Protein AF-A0A8H8DKU6-F1 (afdb_monomer_lite)

Foldseek 3Di:
DDDDDDPVLLVVLLVQLFVVLVVLVVCCVVVVAQEEEDEDESCAQPQVSVVSSPVSQCDDFDPPDPDTTHDNLRHWYWYWYHHPPHIHIDTDDHPVCCVVDDDDDDDDDDDDPDDD

Organism: NCBI:txid278681

Sequence (116 aa):
MSAAYDEKALKNVVKEGGKRGVEIEGAASLGGLEFFCTKVDEPQGNVELLLKSVEAMNAEVDETEEERRGGSAAIGKMIFSCNDEVLAIVAYVPADKKDKVECECRQFGSGFLGGL

Radius of gyration: 15.34 Å; chains: 1; bounding box: 40×55×31 Å

pLDDT: mean 78.61, std 17.37, range [29.78, 94.38]

Secondary structure (DSSP, 8-state):
------HHHHHHHHHHHHHHHHHHHHHHHHH--SEEEEE-STTTT-HHHHHHHHHHHHSPP-TTSSS-----TTSEEEEEEE-SS-EEEEEE--GGGGGG--------SS------

Structure (mmCIF, N/CA/C/O backbone):
data_AF-A0A8H8DKU6-F1
#
_entry.id   AF-A0A8H8DKU6-F1
#
loop_
_atom_site.group_PDB
_atom_site.id
_atom_site.type_symbol
_atom_site.label_atom_id
_atom_site.label_alt_id
_atom_site.label_comp_id
_atom_site.label_asym_id
_atom_site.label_entity_id
_atom_site.label_seq_id
_atom_site.pdbx_PDB_ins_code
_atom_site.Cartn_x
_atom_site.Cartn_y
_atom_site.Cartn_z
_atom_site.occupancy
_atom_site.B_iso_or_equiv
_atom_site.auth_seq_id
_atom_site.auth_comp_id
_atom_site.auth_asym_id
_atom_site.auth_atom_id
_atom_site.pdbx_PDB_model_num
ATOM 1 N N . MET A 1 1 ? -21.174 -6.318 -5.363 1.00 37.16 1 MET A N 1
ATOM 2 C CA . MET A 1 1 ? -21.327 -6.014 -3.928 1.00 37.16 1 MET A CA 1
ATOM 3 C C . MET A 1 1 ? -20.445 -4.813 -3.654 1.00 37.16 1 MET A C 1
ATOM 5 O O . MET A 1 1 ? -19.238 -4.964 -3.680 1.00 37.16 1 MET A O 1
ATOM 9 N N . SER A 1 2 ? -21.017 -3.612 -3.577 1.00 43.00 2 SER A N 1
ATOM 10 C CA . SER A 1 2 ? -20.266 -2.389 -3.281 1.00 43.00 2 SER A CA 1
ATOM 11 C C . SER A 1 2 ? -20.195 -2.240 -1.769 1.00 43.00 2 SER A C 1
ATOM 13 O O . SER A 1 2 ? -21.214 -1.947 -1.141 1.00 43.00 2 SER A O 1
ATOM 15 N N . ALA A 1 3 ? -19.034 -2.483 -1.176 1.00 49.94 3 ALA A N 1
ATOM 16 C CA . ALA A 1 3 ? -18.831 -2.112 0.208 1.00 49.94 3 ALA A CA 1
ATOM 17 C C . ALA A 1 3 ? -18.898 -0.586 0.329 1.00 49.94 3 ALA A C 1
ATOM 19 O O . ALA A 1 3 ? -18.209 0.160 -0.367 1.00 49.94 3 ALA A O 1
ATOM 20 N N . ALA A 1 4 ? -19.843 -0.129 1.144 1.00 56.91 4 ALA A N 1
ATOM 21 C CA . ALA A 1 4 ? -20.131 1.276 1.354 1.00 56.91 4 ALA A CA 1
ATOM 22 C C . ALA A 1 4 ? -19.201 1.808 2.450 1.00 56.91 4 ALA A C 1
ATOM 24 O O . ALA A 1 4 ? -19.564 1.821 3.623 1.00 56.91 4 ALA A O 1
ATOM 25 N N . TYR A 1 5 ? -17.981 2.199 2.085 1.00 67.31 5 TYR A N 1
ATOM 26 C CA . TYR A 1 5 ? -17.126 2.996 2.969 1.00 67.31 5 TYR A CA 1
ATOM 27 C C . TYR A 1 5 ? -17.435 4.483 2.788 1.00 67.31 5 TYR A C 1
ATOM 29 O O . TYR A 1 5 ? -17.747 4.938 1.688 1.00 67.31 5 TYR A O 1
ATOM 37 N N . ASP A 1 6 ? -17.329 5.234 3.882 1.00 81.44 6 ASP A N 1
ATOM 38 C CA . ASP A 1 6 ? -17.536 6.680 3.907 1.00 81.44 6 ASP A CA 1
ATOM 39 C C . ASP A 1 6 ? -16.515 7.390 2.996 1.00 81.44 6 ASP A C 1
ATOM 41 O O . ASP A 1 6 ? -15.315 7.099 3.043 1.00 81.44 6 ASP A O 1
ATOM 45 N N . GLU A 1 7 ? -16.961 8.345 2.172 1.00 84.31 7 GLU A N 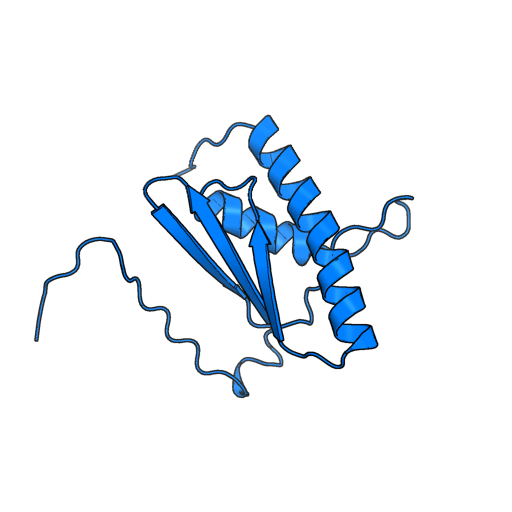1
ATOM 46 C CA . GLU A 1 7 ? -16.072 9.115 1.289 1.00 84.31 7 GLU A CA 1
ATOM 47 C C . GLU A 1 7 ? -14.944 9.815 2.055 1.00 84.31 7 GLU A C 1
ATOM 49 O O . GLU A 1 7 ? -13.854 10.031 1.517 1.00 84.31 7 GLU A O 1
ATOM 54 N N . LYS A 1 8 ? -15.187 10.188 3.315 1.00 86.12 8 LYS A N 1
ATOM 55 C CA . LYS A 1 8 ? -14.176 10.797 4.176 1.00 86.12 8 LYS A CA 1
ATOM 56 C C . LYS A 1 8 ? -13.088 9.794 4.545 1.00 86.12 8 LYS A C 1
ATOM 58 O O . LYS A 1 8 ? -11.910 10.139 4.470 1.00 86.12 8 LYS A O 1
ATOM 63 N N . ALA A 1 9 ? -13.474 8.564 4.884 1.00 86.31 9 ALA A N 1
ATOM 64 C CA . ALA A 1 9 ? -12.530 7.488 5.169 1.00 86.31 9 ALA A CA 1
ATOM 65 C C . ALA A 1 9 ? -11.688 7.176 3.925 1.00 86.31 9 ALA A C 1
ATOM 67 O O . ALA A 1 9 ? -10.463 7.136 4.001 1.00 86.31 9 ALA A O 1
ATOM 68 N N . LEU A 1 10 ? -12.322 7.088 2.750 1.00 88.75 10 LEU A N 1
ATOM 69 C CA . LEU A 1 10 ? -11.612 6.875 1.488 1.00 88.75 10 LEU A CA 1
ATOM 70 C C . LEU A 1 10 ? -10.589 7.989 1.204 1.00 88.75 10 LEU A C 1
ATOM 72 O O . LEU A 1 10 ? -9.451 7.706 0.834 1.00 88.75 10 LEU A O 1
ATOM 76 N N . LYS A 1 11 ? -10.956 9.258 1.417 1.00 90.38 11 LYS A N 1
ATOM 77 C CA . LYS A 1 11 ? -10.040 10.398 1.239 1.00 90.38 11 LYS A CA 1
ATOM 78 C C . LYS A 1 11 ? -8.836 10.326 2.174 1.00 90.38 11 LYS A C 1
ATOM 80 O O . LYS A 1 11 ? -7.733 10.664 1.749 1.00 90.38 11 LYS A O 1
ATOM 85 N N . ASN A 1 12 ? -9.027 9.912 3.424 1.00 92.62 12 ASN A N 1
ATOM 86 C CA . ASN A 1 12 ? -7.916 9.752 4.356 1.00 92.62 12 ASN A CA 1
ATOM 87 C C . ASN A 1 12 ? -6.988 8.610 3.935 1.00 92.62 12 ASN A C 1
ATOM 89 O O . ASN A 1 12 ? -5.779 8.811 3.858 1.00 92.62 12 ASN A O 1
ATOM 93 N N . VAL A 1 13 ? -7.559 7.460 3.571 1.00 92.75 13 VAL A N 1
ATOM 94 C CA . VAL A 1 13 ? -6.823 6.282 3.092 1.00 92.75 13 VAL A CA 1
ATOM 95 C C . VAL A 1 13 ? -5.977 6.607 1.862 1.00 92.75 13 VAL A C 1
ATOM 97 O O . VAL A 1 13 ? -4.810 6.225 1.797 1.00 92.75 13 VAL A O 1
ATOM 100 N N . VAL A 1 14 ? -6.532 7.348 0.898 1.00 91.25 14 VAL A N 1
ATOM 101 C CA . VAL A 1 14 ? -5.802 7.772 -0.307 1.00 91.25 14 VAL A CA 1
ATOM 102 C C . VAL A 1 14 ? -4.677 8.749 0.043 1.00 91.25 14 VAL A C 1
ATOM 104 O O . VAL A 1 14 ? -3.577 8.633 -0.493 1.00 91.25 14 VAL A O 1
ATOM 107 N N . LYS A 1 15 ? -4.906 9.688 0.970 1.00 90.69 15 LYS A N 1
ATOM 108 C CA . LYS A 1 15 ? -3.867 10.627 1.425 1.00 90.69 15 LYS A CA 1
ATOM 109 C C . LYS A 1 15 ? -2.732 9.921 2.167 1.00 90.69 15 LYS A C 1
ATOM 111 O O . LYS A 1 15 ? -1.570 10.234 1.920 1.00 90.69 15 LYS A O 1
ATOM 116 N N . GLU A 1 16 ? -3.053 8.987 3.061 1.00 94.38 16 GLU A N 1
ATOM 117 C CA . GLU A 1 16 ? -2.058 8.182 3.775 1.00 94.38 16 GLU A CA 1
ATOM 118 C C . GLU A 1 16 ? -1.268 7.308 2.793 1.00 94.38 16 GLU A C 1
ATOM 120 O O . GLU A 1 16 ? -0.037 7.356 2.782 1.00 94.38 16 GLU A O 1
ATOM 125 N N . GLY A 1 17 ? -1.965 6.581 1.913 1.00 91.12 17 GLY A N 1
ATOM 126 C CA . GLY A 1 17 ? -1.352 5.732 0.892 1.00 91.12 17 GLY A CA 1
ATOM 127 C C . GLY A 1 17 ? -0.436 6.516 -0.047 1.00 91.12 17 GLY A C 1
ATOM 128 O O . GLY A 1 17 ? 0.697 6.107 -0.286 1.00 91.12 17 GLY A O 1
ATOM 129 N N . GLY A 1 18 ? -0.861 7.695 -0.506 1.00 91.25 18 GLY A N 1
ATOM 130 C CA . GLY A 1 18 ? -0.038 8.572 -1.340 1.00 91.25 18 GLY A CA 1
ATOM 131 C C . GLY A 1 18 ? 1.266 9.000 -0.657 1.00 91.25 18 GLY A C 1
ATOM 132 O O . GLY A 1 18 ? 2.330 8.904 -1.268 1.00 91.25 18 GLY A O 1
ATOM 133 N N . LYS A 1 19 ? 1.209 9.400 0.623 1.00 90.69 19 LYS A N 1
ATOM 134 C CA . LYS A 1 19 ? 2.402 9.763 1.412 1.00 90.69 19 LYS A CA 1
ATOM 135 C C . LYS A 1 19 ? 3.336 8.571 1.616 1.00 90.69 19 LYS A C 1
ATOM 137 O O . LYS A 1 19 ? 4.537 8.685 1.384 1.00 90.69 19 LYS A O 1
ATOM 142 N N . ARG A 1 20 ? 2.784 7.406 1.970 1.00 92.25 20 ARG A N 1
ATOM 143 C CA . ARG A 1 20 ? 3.564 6.166 2.108 1.00 92.25 20 ARG A CA 1
ATOM 144 C C . ARG A 1 20 ? 4.193 5.726 0.792 1.00 92.25 20 ARG A C 1
ATOM 146 O O . ARG A 1 20 ? 5.307 5.220 0.810 1.00 92.25 20 ARG A O 1
ATOM 153 N N . GLY A 1 21 ? 3.532 5.955 -0.341 1.00 90.81 21 GLY A N 1
ATOM 154 C CA . GLY A 1 21 ? 4.095 5.675 -1.661 1.00 90.81 21 GLY A CA 1
ATOM 155 C C . GLY A 1 21 ? 5.425 6.396 -1.891 1.00 90.81 21 GLY A C 1
ATOM 156 O O . GLY A 1 21 ? 6.400 5.762 -2.289 1.00 90.81 21 GLY A O 1
ATOM 157 N N . VAL A 1 22 ? 5.496 7.683 -1.543 1.00 91.19 22 VAL A N 1
ATOM 158 C CA . VAL A 1 22 ? 6.726 8.479 -1.683 1.00 91.19 22 VAL A CA 1
ATOM 159 C C . VAL A 1 22 ? 7.828 7.988 -0.748 1.00 91.19 22 VAL A C 1
ATOM 161 O O . VAL A 1 22 ? 8.981 7.886 -1.156 1.00 91.19 22 VAL A O 1
ATOM 164 N N . GLU A 1 23 ? 7.487 7.638 0.492 1.00 90.62 23 GLU A N 1
ATOM 165 C CA . GLU A 1 23 ? 8.455 7.082 1.445 1.00 90.62 23 GLU A CA 1
ATOM 166 C C . GLU A 1 23 ? 9.028 5.740 0.970 1.00 90.62 23 GLU A C 1
ATOM 168 O O . GLU A 1 23 ? 10.231 5.510 1.087 1.00 90.62 23 GLU A O 1
ATOM 173 N N . ILE A 1 24 ? 8.183 4.868 0.407 1.00 90.50 24 ILE A N 1
ATOM 174 C CA . ILE A 1 24 ? 8.596 3.569 -0.139 1.00 90.50 24 ILE A CA 1
ATOM 175 C C . ILE A 1 24 ? 9.528 3.768 -1.337 1.00 90.50 24 ILE A C 1
ATOM 177 O O . ILE A 1 24 ? 10.558 3.103 -1.419 1.00 90.50 24 ILE A O 1
ATOM 181 N N . GLU A 1 25 ? 9.191 4.683 -2.250 1.00 90.31 25 GLU A N 1
ATOM 182 C CA . GLU A 1 25 ? 10.044 5.011 -3.397 1.00 90.31 25 GLU A CA 1
ATOM 183 C C . GLU A 1 25 ? 11.395 5.568 -2.945 1.00 90.31 25 GLU A C 1
ATOM 185 O O . GLU A 1 25 ? 12.432 5.050 -3.351 1.00 90.31 25 GLU A O 1
ATOM 190 N N . GLY A 1 26 ? 11.401 6.530 -2.020 1.00 88.19 26 GLY A N 1
ATOM 191 C CA . GLY A 1 26 ? 12.634 7.089 -1.470 1.00 88.19 26 GLY A CA 1
ATOM 192 C C . GLY A 1 26 ? 13.502 6.044 -0.763 1.00 88.19 26 GLY A C 1
ATOM 193 O O . GLY A 1 26 ? 14.714 5.997 -0.975 1.00 88.19 26 GLY A O 1
ATOM 194 N N . ALA A 1 27 ? 12.900 5.162 0.039 1.00 88.00 27 ALA A N 1
ATOM 195 C CA . ALA A 1 27 ? 13.626 4.095 0.724 1.00 88.00 27 ALA A CA 1
ATOM 196 C C . ALA A 1 27 ? 14.189 3.050 -0.251 1.00 88.00 27 ALA A C 1
ATOM 198 O O . ALA A 1 27 ? 15.305 2.568 -0.053 1.00 88.00 27 ALA A O 1
ATOM 199 N N . ALA A 1 28 ? 13.456 2.715 -1.315 1.00 88.25 28 ALA A N 1
ATOM 200 C CA . ALA A 1 28 ? 13.940 1.818 -2.358 1.00 88.25 28 ALA A CA 1
ATOM 201 C C . ALA A 1 28 ? 15.090 2.446 -3.157 1.00 88.25 28 ALA A C 1
ATOM 203 O O . ALA A 1 28 ? 16.103 1.785 -3.378 1.00 88.25 28 ALA A O 1
ATOM 204 N N . SER A 1 29 ? 14.974 3.724 -3.518 1.00 85.44 29 SER A N 1
ATOM 205 C CA . SER A 1 29 ? 15.993 4.467 -4.265 1.00 85.44 29 SER A CA 1
ATOM 206 C C . SER A 1 29 ? 17.287 4.663 -3.463 1.00 85.44 29 SER A C 1
ATOM 208 O O . SER A 1 29 ? 18.376 4.573 -4.025 1.00 85.44 29 SER A O 1
ATOM 210 N N . LEU A 1 30 ? 17.197 4.867 -2.144 1.00 85.69 30 LEU A N 1
ATOM 211 C CA . LEU A 1 30 ? 18.370 5.010 -1.269 1.00 85.69 30 LEU A CA 1
ATOM 212 C C . LEU A 1 30 ? 18.951 3.667 -0.802 1.00 85.69 30 LEU A C 1
ATOM 214 O O . LEU A 1 30 ? 20.161 3.550 -0.620 1.00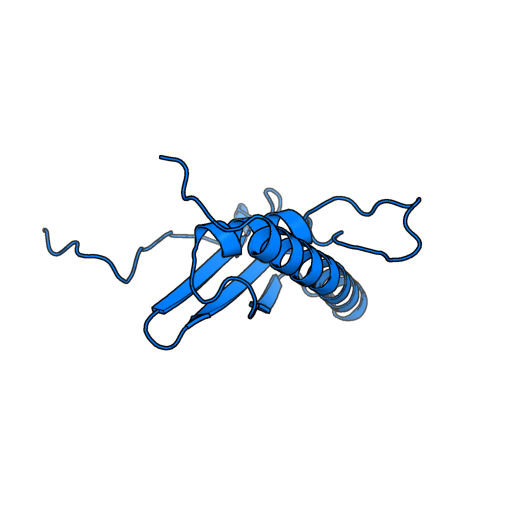 85.69 30 LEU A O 1
ATOM 218 N N . GLY A 1 31 ? 18.097 2.670 -0.569 1.00 78.75 31 GLY A N 1
ATOM 219 C CA . GLY A 1 31 ? 18.473 1.385 0.027 1.00 78.75 31 GLY A CA 1
ATOM 220 C C . GLY A 1 31 ? 18.650 0.237 -0.966 1.00 78.75 31 GLY A C 1
ATOM 221 O O . GLY A 1 31 ? 19.047 -0.850 -0.553 1.00 78.75 31 GLY A O 1
ATOM 222 N N . GLY A 1 32 ? 18.325 0.433 -2.248 1.00 81.75 32 GLY A N 1
ATOM 223 C CA . GLY A 1 32 ? 18.315 -0.635 -3.255 1.00 81.75 32 GLY A CA 1
ATOM 224 C C . GLY A 1 32 ? 17.299 -1.746 -2.956 1.00 81.75 32 GLY A C 1
ATOM 225 O O . GLY A 1 32 ? 17.467 -2.878 -3.406 1.00 81.75 32 GLY A O 1
ATOM 226 N N . LEU A 1 33 ? 16.271 -1.452 -2.154 1.00 82.12 33 LEU A N 1
ATOM 227 C CA . LEU A 1 33 ? 15.297 -2.440 -1.697 1.00 82.12 33 LEU A CA 1
ATOM 228 C C . LEU A 1 33 ? 14.274 -2.735 -2.800 1.00 82.12 33 LEU A C 1
ATOM 230 O O . LEU A 1 33 ? 13.542 -1.854 -3.243 1.00 82.12 33 LEU A O 1
ATOM 234 N N . GLU A 1 34 ? 14.178 -3.999 -3.216 1.00 81.44 34 GLU A N 1
ATOM 235 C CA . GLU A 1 34 ? 13.163 -4.430 -4.189 1.00 81.44 34 GLU A CA 1
ATOM 236 C C . GLU A 1 34 ? 11.784 -4.677 -3.554 1.00 81.44 34 GLU A C 1
ATOM 238 O O . GLU A 1 34 ? 10.784 -4.674 -4.288 1.00 81.44 34 GLU A O 1
ATOM 243 N N . PHE A 1 35 ? 11.753 -4.872 -2.227 1.00 85.69 35 PHE A N 1
ATOM 244 C CA . PHE A 1 35 ? 10.579 -5.190 -1.416 1.00 85.69 35 PHE A CA 1
ATOM 245 C C . PHE A 1 35 ? 10.514 -4.321 -0.155 1.00 85.69 35 PHE A C 1
ATOM 247 O O . PHE A 1 35 ? 11.537 -4.091 0.490 1.00 85.69 35 PHE A O 1
ATOM 254 N N . PHE A 1 36 ? 9.313 -3.877 0.219 1.00 88.12 36 PHE A N 1
ATOM 255 C CA . PHE A 1 36 ? 9.088 -3.030 1.390 1.00 88.12 36 PHE A CA 1
ATOM 256 C C . PHE A 1 36 ? 7.872 -3.485 2.203 1.00 88.12 36 PHE A C 1
ATOM 258 O O . PHE A 1 36 ? 6.849 -3.869 1.643 1.00 88.12 36 PHE A O 1
ATOM 265 N N . CYS A 1 37 ? 7.942 -3.400 3.528 1.00 90.19 37 CYS A N 1
ATOM 266 C CA . CYS A 1 37 ? 6.822 -3.747 4.402 1.00 90.19 37 CYS A CA 1
ATOM 267 C C . CYS A 1 37 ? 6.464 -2.548 5.276 1.00 90.19 37 CYS A C 1
ATOM 269 O O . CYS A 1 37 ? 7.348 -1.975 5.911 1.00 90.19 37 CYS A O 1
ATOM 271 N N . THR A 1 38 ? 5.186 -2.166 5.330 1.00 91.19 38 THR A N 1
ATOM 272 C CA . THR A 1 38 ? 4.744 -1.063 6.197 1.00 91.19 38 THR A CA 1
ATOM 273 C C . THR A 1 38 ? 3.297 -1.200 6.646 1.00 91.19 38 THR A C 1
ATOM 275 O O . THR A 1 38 ? 2.500 -1.909 6.032 1.00 91.19 38 THR A O 1
ATOM 278 N N . LYS A 1 39 ? 2.969 -0.501 7.732 1.00 91.50 39 LYS A N 1
ATOM 279 C CA . LYS A 1 39 ? 1.623 -0.443 8.293 1.00 91.50 39 LYS A CA 1
ATOM 280 C C . LYS A 1 39 ? 0.885 0.803 7.815 1.00 91.50 39 LYS A C 1
ATOM 282 O O . LYS A 1 39 ? 1.507 1.854 7.651 1.00 91.50 39 LYS A O 1
ATOM 287 N N . VAL A 1 40 ? -0.427 0.688 7.658 1.00 91.31 40 VAL A N 1
ATOM 288 C CA . VAL A 1 40 ? -1.339 1.816 7.422 1.00 91.31 40 VAL A CA 1
ATOM 289 C C . VAL A 1 40 ? -2.503 1.757 8.399 1.00 91.31 40 VAL A C 1
ATOM 291 O O . VAL A 1 40 ? -3.076 0.690 8.647 1.00 91.31 40 VAL A O 1
ATOM 294 N N . ASP A 1 41 ? -2.830 2.909 8.969 1.00 91.56 41 ASP A N 1
ATOM 295 C CA . ASP A 1 41 ? -3.751 3.000 10.099 1.00 91.56 41 ASP A CA 1
ATOM 296 C C . ASP A 1 41 ? -5.180 3.352 9.642 1.00 91.56 41 ASP A C 1
ATOM 298 O O . ASP A 1 41 ? -6.145 2.839 10.210 1.00 91.56 41 ASP A O 1
ATOM 302 N N . GLU A 1 42 ? -5.345 4.138 8.571 1.00 91.94 42 GLU A N 1
ATOM 303 C CA . GLU A 1 42 ? -6.666 4.593 8.104 1.00 91.94 42 GLU A CA 1
ATOM 304 C C . GLU A 1 42 ? -7.596 3.465 7.605 1.00 91.94 42 GLU A C 1
ATOM 306 O O . GLU A 1 42 ? -8.807 3.581 7.797 1.00 91.94 42 GLU A O 1
ATOM 311 N N . PRO A 1 43 ? -7.111 2.356 7.000 1.00 87.44 43 PRO A N 1
ATOM 312 C CA . PRO A 1 43 ? -7.992 1.257 6.595 1.00 87.44 43 PRO A CA 1
ATOM 313 C C . PRO A 1 43 ? -8.590 0.447 7.753 1.00 87.44 43 PRO A C 1
ATOM 315 O O . PRO A 1 43 ? -9.532 -0.304 7.513 1.00 87.44 43 PRO A O 1
ATOM 318 N N . GLN A 1 44 ? -8.063 0.565 8.980 1.00 88.31 44 GLN A N 1
ATOM 319 C CA . GLN A 1 44 ? -8.568 -0.096 10.196 1.00 88.31 44 GLN A CA 1
ATOM 320 C C . GLN A 1 44 ? -8.919 -1.588 10.016 1.00 88.31 44 GLN A C 1
ATOM 322 O O . GLN A 1 44 ? -9.989 -2.048 10.418 1.00 88.31 44 GLN A O 1
ATOM 327 N N . GLY A 1 45 ? -8.049 -2.360 9.361 1.00 83.81 45 GLY A N 1
ATOM 328 C CA . GLY A 1 45 ? -8.281 -3.792 9.122 1.00 83.81 45 GLY A CA 1
ATOM 329 C C . GLY A 1 45 ? -9.317 -4.121 8.034 1.00 83.81 45 GLY A C 1
ATOM 330 O O . GLY A 1 45 ? -9.623 -5.292 7.819 1.00 83.81 45 GLY A O 1
ATOM 331 N N . ASN A 1 46 ? -9.841 -3.131 7.305 1.00 87.00 46 ASN A N 1
ATOM 332 C CA . ASN A 1 46 ? -10.693 -3.351 6.139 1.00 87.00 46 ASN A CA 1
ATOM 333 C C . ASN A 1 46 ? -9.835 -3.606 4.886 1.00 87.00 46 ASN A C 1
ATOM 335 O O . ASN A 1 46 ? -9.111 -2.727 4.417 1.00 87.00 46 ASN A O 1
ATOM 339 N N . VAL A 1 47 ? -9.951 -4.810 4.321 1.00 87.31 47 VAL A N 1
ATOM 340 C CA . VAL A 1 47 ? -9.169 -5.255 3.155 1.00 87.31 47 VAL A CA 1
ATOM 341 C C . VAL A 1 47 ? -9.428 -4.398 1.912 1.00 87.31 47 VAL A C 1
ATOM 343 O O . VAL A 1 47 ? -8.500 -4.125 1.157 1.00 87.31 47 VAL A O 1
ATOM 346 N N . GLU A 1 48 ? -10.654 -3.935 1.684 1.00 88.69 48 GLU A N 1
ATOM 347 C CA . GLU A 1 48 ? -10.976 -3.144 0.494 1.00 88.69 48 GLU A CA 1
ATOM 348 C C . GLU A 1 48 ? -10.436 -1.713 0.594 1.00 88.69 48 GLU A C 1
ATOM 350 O O . GLU A 1 48 ? -9.885 -1.193 -0.378 1.00 88.69 48 GLU A O 1
ATOM 355 N N . LEU A 1 49 ? -10.502 -1.093 1.777 1.00 89.31 49 LEU A N 1
ATOM 356 C CA . LEU A 1 49 ? -9.812 0.179 2.026 1.00 89.31 49 LEU A CA 1
ATOM 357 C C . LEU A 1 49 ? -8.291 0.005 1.945 1.00 89.31 49 LEU A C 1
ATOM 359 O O . LEU A 1 49 ? -7.594 0.862 1.404 1.00 89.31 49 LEU A O 1
ATOM 363 N N . LEU A 1 50 ? -7.763 -1.126 2.411 1.00 89.25 50 LEU A N 1
ATOM 364 C CA . LEU A 1 50 ? -6.342 -1.439 2.308 1.00 89.25 50 LEU A CA 1
ATOM 365 C C . LEU A 1 50 ? -5.898 -1.569 0.843 1.00 89.25 50 LEU A C 1
ATOM 367 O O . LEU A 1 50 ? -4.857 -1.028 0.473 1.00 89.25 50 LEU A O 1
ATOM 371 N N . LEU A 1 51 ? -6.716 -2.189 -0.016 1.00 88.88 51 LEU A N 1
ATOM 372 C CA . LEU A 1 51 ? -6.494 -2.216 -1.465 1.00 88.88 51 LEU A CA 1
ATOM 373 C C . LEU A 1 51 ? -6.474 -0.802 -2.058 1.00 88.88 51 LEU A C 1
ATOM 375 O O . LEU A 1 51 ? -5.580 -0.493 -2.842 1.00 88.88 51 LEU A O 1
ATOM 379 N N . LYS A 1 52 ? -7.381 0.088 -1.636 1.00 90.94 52 LYS A N 1
ATOM 380 C CA . LYS A 1 52 ? -7.361 1.502 -2.055 1.00 90.94 52 LYS A CA 1
ATOM 381 C C . LYS A 1 52 ? -6.117 2.252 -1.590 1.00 90.94 52 LYS A C 1
A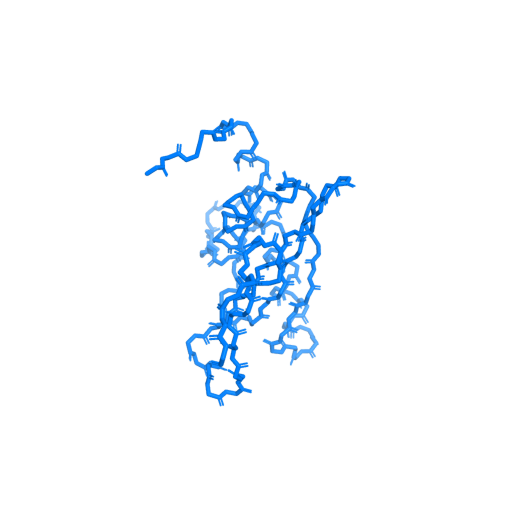TOM 383 O O . LYS A 1 52 ? -5.601 3.084 -2.333 1.00 90.94 52 LYS A O 1
ATOM 388 N N . SER A 1 53 ? -5.592 1.926 -0.412 1.00 91.69 53 SER A N 1
ATOM 389 C CA . SER A 1 53 ? -4.308 2.455 0.055 1.00 91.69 53 SER A CA 1
ATOM 390 C C . SER A 1 53 ? -3.161 2.024 -0.867 1.00 91.69 53 SER A C 1
ATOM 392 O O . SER A 1 53 ? -2.356 2.854 -1.283 1.00 91.69 53 SER A O 1
ATOM 394 N N . VAL A 1 54 ? -3.125 0.745 -1.257 1.00 91.38 54 VAL A N 1
ATOM 395 C CA . VAL A 1 54 ? -2.114 0.202 -2.181 1.00 91.38 54 VAL A CA 1
ATOM 396 C C . VAL A 1 54 ? -2.243 0.806 -3.582 1.00 91.38 54 VAL A C 1
ATOM 398 O O . VAL A 1 54 ? -1.230 1.162 -4.182 1.00 91.38 54 VAL A O 1
ATOM 401 N N . GLU A 1 55 ? -3.465 0.974 -4.093 1.00 91.00 55 GLU A N 1
ATOM 402 C CA . GLU A 1 55 ? -3.717 1.692 -5.350 1.00 91.00 55 GLU A CA 1
ATOM 403 C C . GLU A 1 55 ? -3.154 3.121 -5.284 1.00 91.00 55 GLU A C 1
ATOM 405 O O . GLU A 1 55 ? -2.425 3.526 -6.184 1.00 91.00 55 GLU A O 1
ATOM 410 N N . ALA A 1 56 ? -3.399 3.855 -4.192 1.00 91.75 56 ALA A N 1
ATOM 411 C CA . ALA A 1 56 ? -2.866 5.205 -3.998 1.00 91.75 56 ALA A CA 1
ATOM 412 C C . ALA A 1 56 ? -1.330 5.243 -3.873 1.00 91.75 56 ALA A C 1
ATOM 414 O O . ALA A 1 56 ? -0.694 6.166 -4.375 1.00 91.75 56 ALA A O 1
ATOM 415 N N . MET A 1 57 ? -0.708 4.234 -3.253 1.00 91.62 57 MET A N 1
ATOM 416 C CA . MET A 1 57 ? 0.759 4.099 -3.211 1.00 91.62 57 MET A CA 1
ATOM 417 C C . MET A 1 57 ? 1.365 3.869 -4.603 1.00 91.62 57 MET A C 1
ATOM 419 O O . MET A 1 57 ? 2.502 4.277 -4.865 1.00 91.62 57 MET A O 1
ATOM 423 N N . ASN A 1 58 ? 0.628 3.166 -5.464 1.00 90.50 58 ASN A N 1
ATOM 424 C CA . ASN A 1 58 ? 1.027 2.808 -6.823 1.00 90.50 58 ASN A CA 1
ATOM 425 C C . ASN A 1 58 ? 0.618 3.848 -7.871 1.00 90.50 58 ASN A C 1
ATOM 427 O O . ASN A 1 58 ? 1.041 3.716 -9.016 1.00 90.50 58 ASN A O 1
ATOM 431 N N . ALA A 1 59 ? -0.185 4.846 -7.501 1.00 90.19 59 ALA A N 1
ATOM 432 C CA . ALA A 1 59 ? -0.582 5.915 -8.403 1.00 90.19 59 ALA A CA 1
ATOM 433 C C . ALA A 1 59 ? 0.653 6.620 -8.978 1.00 90.19 59 ALA A C 1
ATOM 435 O O . ALA A 1 59 ? 1.686 6.740 -8.306 1.00 90.19 59 ALA A O 1
ATOM 436 N N . GLU A 1 60 ? 0.547 7.059 -10.229 1.00 83.94 60 GLU A N 1
ATOM 437 C CA . GLU A 1 60 ? 1.589 7.861 -10.857 1.00 83.94 60 GLU A CA 1
ATOM 438 C C . GLU A 1 60 ? 1.748 9.186 -10.113 1.00 83.94 60 GLU A C 1
ATOM 440 O O . GLU A 1 60 ? 0.793 9.738 -9.563 1.00 83.94 60 GLU A O 1
ATOM 445 N N . VAL A 1 61 ? 2.986 9.667 -10.070 1.00 81.88 61 VAL A N 1
ATOM 446 C CA . VAL A 1 61 ? 3.291 10.954 -9.460 1.00 81.88 61 VAL A CA 1
ATOM 447 C C . VAL A 1 61 ? 2.813 12.040 -10.411 1.00 81.88 61 VAL A C 1
ATOM 449 O O . VAL A 1 61 ? 3.306 12.132 -11.532 1.00 81.88 61 VAL A O 1
ATOM 452 N N . ASP A 1 62 ? 1.885 12.869 -9.950 1.00 77.94 62 ASP A N 1
ATOM 453 C CA . ASP A 1 62 ? 1.492 14.068 -10.679 1.00 77.94 62 ASP A CA 1
ATOM 454 C C . ASP A 1 62 ? 2.561 15.154 -10.484 1.00 77.94 62 ASP A C 1
ATOM 456 O O . ASP A 1 62 ? 2.772 15.641 -9.374 1.00 77.94 62 ASP A O 1
ATOM 460 N N . GLU A 1 63 ? 3.262 15.517 -11.560 1.00 73.19 63 GLU A N 1
ATOM 461 C CA . GLU A 1 63 ? 4.297 16.562 -11.545 1.00 73.19 63 GLU A CA 1
ATOM 462 C C . GLU A 1 63 ? 3.722 17.976 -11.354 1.00 73.19 63 GLU A C 1
ATOM 464 O O . GLU A 1 63 ? 4.471 18.921 -11.102 1.00 73.19 63 GLU A O 1
ATOM 469 N N . THR A 1 64 ? 2.401 18.135 -11.481 1.00 73.88 64 THR A N 1
ATOM 470 C CA . THR A 1 64 ? 1.710 19.414 -11.288 1.00 73.88 64 THR A CA 1
ATOM 471 C C . THR A 1 64 ? 1.268 19.652 -9.844 1.00 73.88 64 THR A C 1
ATOM 473 O O . THR A 1 64 ? 1.006 20.801 -9.478 1.00 73.88 64 THR A O 1
ATOM 476 N N . GLU A 1 65 ? 1.220 18.611 -9.003 1.00 73.06 65 GLU A N 1
ATOM 477 C CA . GLU A 1 65 ? 0.957 18.768 -7.571 1.00 73.06 65 GLU A CA 1
ATOM 478 C C . GLU A 1 65 ? 2.238 19.152 -6.814 1.00 73.06 65 GLU A C 1
ATOM 480 O O . GLU A 1 65 ? 3.280 18.511 -6.923 1.00 73.06 65 GLU A O 1
ATOM 485 N N . GLU A 1 66 ? 2.145 20.192 -5.980 1.00 65.19 66 GLU A N 1
ATOM 486 C CA . GLU A 1 66 ? 3.254 20.635 -5.120 1.00 65.19 66 GLU A CA 1
ATOM 487 C C . GLU A 1 66 ? 3.622 19.567 -4.064 1.00 65.19 66 GLU A C 1
ATOM 489 O O . GLU A 1 66 ? 4.779 19.441 -3.661 1.00 65.19 66 GLU A O 1
ATOM 494 N N . GLU A 1 67 ? 2.643 18.754 -3.640 1.00 74.12 67 GLU A N 1
ATOM 495 C CA . GLU A 1 67 ? 2.860 17.573 -2.799 1.00 74.12 67 GLU A CA 1
ATOM 496 C C . GLU A 1 67 ? 2.955 16.306 -3.653 1.00 74.12 67 GLU A C 1
ATOM 498 O O . GLU A 1 67 ? 1.951 15.781 -4.131 1.00 74.12 67 GLU A O 1
ATOM 503 N N . ARG A 1 68 ? 4.157 15.732 -3.738 1.00 78.12 68 ARG A N 1
ATOM 504 C CA . ARG A 1 68 ? 4.365 14.417 -4.352 1.00 78.12 68 ARG A CA 1
ATOM 505 C C . ARG A 1 68 ? 3.551 13.344 -3.615 1.00 78.12 68 ARG A C 1
ATOM 507 O O . ARG A 1 68 ? 3.605 13.252 -2.386 1.00 78.12 68 ARG A O 1
ATOM 514 N N . ARG A 1 69 ? 2.844 12.489 -4.358 1.00 86.88 69 ARG A N 1
ATOM 515 C CA . ARG A 1 69 ? 2.098 11.331 -3.835 1.00 86.88 69 ARG A CA 1
ATOM 516 C C . ARG A 1 69 ? 2.275 10.126 -4.756 1.00 86.88 69 ARG A C 1
ATOM 518 O O . ARG A 1 69 ? 2.358 10.290 -5.967 1.00 86.88 69 ARG A O 1
ATOM 525 N N . GLY A 1 70 ? 2.322 8.925 -4.183 1.00 88.44 70 GLY A N 1
ATOM 526 C CA . GLY A 1 70 ? 2.443 7.680 -4.947 1.00 88.44 70 GLY A CA 1
ATOM 527 C C . GLY A 1 70 ? 3.862 7.413 -5.462 1.00 88.44 70 GLY A C 1
ATOM 528 O O . GLY A 1 70 ? 4.844 7.746 -4.800 1.00 88.44 70 GLY A O 1
ATOM 529 N N . GLY A 1 71 ? 3.971 6.769 -6.627 1.00 86.25 71 GLY A N 1
ATOM 530 C CA . GLY A 1 71 ? 5.238 6.524 -7.328 1.00 86.25 71 GLY A CA 1
ATOM 531 C C . GLY A 1 71 ? 5.954 5.215 -6.993 1.00 86.25 71 GLY A C 1
ATOM 532 O O . GLY A 1 71 ? 7.042 4.965 -7.500 1.00 86.25 71 GLY A O 1
ATOM 533 N N . SER A 1 72 ? 5.359 4.342 -6.179 1.00 88.31 72 SER A N 1
ATOM 534 C CA . SER A 1 72 ? 6.033 3.120 -5.712 1.00 88.31 72 SER A CA 1
ATOM 535 C C . SER A 1 72 ? 5.631 1.840 -6.462 1.00 88.31 72 SER A C 1
ATOM 537 O O . SER A 1 72 ? 5.875 0.738 -5.971 1.00 88.31 72 SER A O 1
ATOM 539 N N . ALA A 1 73 ? 5.015 1.943 -7.644 1.00 87.12 73 ALA A N 1
ATOM 540 C CA . ALA A 1 73 ? 4.471 0.799 -8.392 1.00 87.12 73 ALA A CA 1
ATOM 541 C C . ALA A 1 73 ? 5.516 -0.252 -8.820 1.00 87.12 73 ALA A C 1
ATOM 543 O O . ALA A 1 73 ? 5.171 -1.423 -8.981 1.00 87.12 73 ALA A O 1
ATOM 544 N N . ALA A 1 74 ? 6.787 0.140 -8.959 1.00 86.50 74 ALA A N 1
ATOM 545 C CA . ALA A 1 74 ? 7.902 -0.748 -9.313 1.00 86.50 74 ALA A CA 1
ATOM 546 C C . ALA A 1 74 ? 8.455 -1.566 -8.121 1.00 86.50 74 ALA A C 1
ATOM 548 O O . ALA A 1 74 ? 9.331 -2.426 -8.276 1.00 86.50 74 ALA A O 1
ATOM 549 N N . ILE A 1 75 ? 7.966 -1.302 -6.907 1.00 88.56 75 ILE A N 1
ATOM 550 C CA . ILE A 1 75 ? 8.479 -1.877 -5.661 1.00 88.56 75 ILE A CA 1
ATOM 551 C C . ILE A 1 75 ? 7.452 -2.876 -5.131 1.00 88.56 75 ILE A C 1
ATOM 553 O O . ILE A 1 75 ? 6.268 -2.557 -4.995 1.00 88.56 75 ILE A O 1
ATOM 557 N N . GLY A 1 76 ? 7.903 -4.100 -4.843 1.00 88.50 76 GLY A N 1
ATOM 558 C CA . GLY A 1 76 ? 7.065 -5.090 -4.175 1.00 88.50 76 GLY A CA 1
ATOM 559 C C . GLY A 1 76 ? 6.771 -4.628 -2.760 1.00 88.50 76 GLY A C 1
ATOM 560 O O . GLY A 1 76 ? 7.655 -4.105 -2.087 1.00 88.50 76 GLY A O 1
ATOM 561 N N . LYS A 1 77 ? 5.536 -4.771 -2.292 1.00 89.19 77 LYS A N 1
ATOM 562 C CA . LYS A 1 77 ? 5.197 -4.310 -0.948 1.00 89.19 77 LYS A CA 1
ATOM 563 C C . LYS A 1 77 ? 4.197 -5.190 -0.240 1.00 89.19 77 LYS A C 1
ATOM 565 O O . LYS A 1 77 ? 3.285 -5.724 -0.860 1.00 89.19 77 LYS A O 1
ATOM 570 N N . MET A 1 78 ? 4.364 -5.294 1.068 1.00 90.81 78 MET A N 1
ATOM 571 C CA . MET A 1 78 ? 3.395 -5.905 1.962 1.00 90.81 78 MET A CA 1
ATOM 572 C C . MET A 1 78 ? 2.875 -4.832 2.907 1.00 90.81 78 MET A C 1
ATOM 574 O O . MET A 1 78 ? 3.623 -4.295 3.726 1.00 90.81 78 MET A O 1
ATOM 578 N N . ILE A 1 79 ? 1.598 -4.502 2.760 1.00 91.38 79 ILE A N 1
ATOM 579 C CA . ILE A 1 79 ? 0.934 -3.489 3.566 1.00 91.38 79 ILE A CA 1
ATOM 580 C C . ILE A 1 79 ? -0.024 -4.181 4.514 1.00 91.38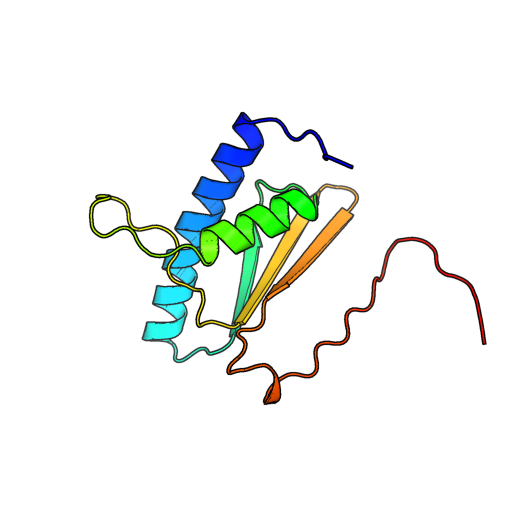 79 ILE A C 1
ATOM 582 O O . ILE A 1 79 ? -0.823 -5.017 4.095 1.00 91.38 79 ILE A O 1
ATOM 586 N N . PHE A 1 80 ? 0.054 -3.827 5.787 1.00 92.00 80 PHE A N 1
ATOM 587 C CA . PHE A 1 80 ? -0.831 -4.360 6.808 1.00 92.00 80 PHE A CA 1
ATOM 588 C C . PHE A 1 80 ? -1.605 -3.244 7.502 1.00 92.00 80 PHE A C 1
ATOM 590 O O . PHE A 1 80 ? -1.101 -2.142 7.706 1.00 92.00 80 PHE A O 1
ATOM 597 N N . SER A 1 81 ? -2.847 -3.541 7.855 1.00 90.31 81 SER A N 1
ATOM 598 C CA . SER A 1 81 ? -3.723 -2.666 8.623 1.00 90.31 81 SER A CA 1
ATOM 599 C C . SER A 1 81 ? -4.461 -3.498 9.654 1.00 90.31 81 SER A C 1
ATOM 601 O O . SER A 1 81 ? -4.905 -4.603 9.349 1.00 90.31 81 SER A O 1
ATOM 603 N N . CYS A 1 82 ? -4.589 -2.989 10.871 1.00 89.31 82 CYS A N 1
ATOM 604 C CA . CYS A 1 82 ? -5.251 -3.693 11.959 1.00 89.31 82 CYS A CA 1
ATOM 605 C C . CYS A 1 82 ? -6.308 -2.825 12.630 1.00 89.31 82 CYS A C 1
ATOM 607 O O . CYS A 1 82 ? -6.178 -1.603 12.696 1.00 89.31 82 CYS A O 1
ATOM 609 N N . ASN A 1 83 ? -7.324 -3.486 13.166 1.00 87.38 83 ASN A N 1
ATOM 610 C CA . ASN A 1 83 ? -8.166 -2.968 14.237 1.00 87.38 83 ASN A CA 1
ATOM 611 C C . ASN A 1 83 ? -8.035 -3.894 15.460 1.00 87.38 83 ASN A C 1
ATOM 613 O O . ASN A 1 83 ? -7.185 -4.786 15.474 1.00 87.38 83 ASN A O 1
ATOM 617 N N . ASP A 1 84 ? -8.864 -3.681 16.478 1.00 85.94 84 ASP A N 1
ATOM 618 C CA . ASP A 1 84 ? -8.805 -4.447 17.727 1.00 85.94 84 ASP A CA 1
ATOM 619 C C . ASP A 1 84 ? -9.118 -5.950 17.551 1.00 85.94 84 ASP A C 1
ATOM 621 O O . ASP A 1 84 ? -8.781 -6.754 18.419 1.00 85.94 84 ASP A O 1
ATOM 625 N N . GLU A 1 85 ? -9.724 -6.352 16.428 1.00 84.19 85 GLU A N 1
ATOM 626 C CA . GLU A 1 85 ? -10.213 -7.715 16.181 1.00 84.19 85 GLU A CA 1
ATOM 627 C C . GLU A 1 85 ? -9.561 -8.401 14.964 1.00 84.19 85 GLU A C 1
ATOM 629 O O . GLU A 1 85 ? -9.462 -9.628 14.916 1.00 84.19 85 GLU A O 1
ATOM 634 N N . VAL A 1 86 ? -9.118 -7.632 13.965 1.00 85.31 86 VAL A N 1
ATOM 635 C CA . VAL A 1 86 ? -8.739 -8.114 12.630 1.00 85.31 86 VAL A CA 1
ATOM 636 C C . VAL A 1 86 ? -7.445 -7.458 12.157 1.00 85.31 86 VAL A C 1
ATOM 638 O O . VAL A 1 86 ? -7.292 -6.237 12.192 1.00 85.31 86 VAL A O 1
ATOM 641 N N . LEU A 1 87 ? -6.537 -8.280 11.625 1.00 86.81 87 LEU A N 1
ATOM 642 C CA . LEU A 1 87 ? -5.347 -7.861 10.885 1.00 86.81 87 LEU A CA 1
ATOM 643 C C . LEU A 1 87 ? -5.541 -8.181 9.396 1.00 86.81 87 LEU A C 1
ATOM 645 O O . LEU A 1 87 ? -5.546 -9.344 8.999 1.00 86.81 87 LEU A O 1
ATOM 649 N N . ALA A 1 88 ? -5.675 -7.147 8.572 1.00 87.25 88 ALA A N 1
ATOM 650 C CA . ALA A 1 88 ? -5.681 -7.250 7.121 1.00 87.25 88 ALA A CA 1
ATOM 651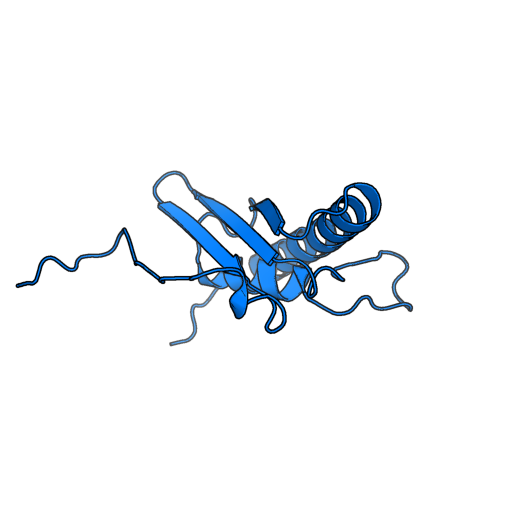 C C . ALA A 1 88 ? -4.266 -7.063 6.573 1.00 87.25 88 ALA A C 1
ATOM 653 O O . ALA A 1 88 ? -3.548 -6.145 6.969 1.00 87.25 88 ALA A O 1
ATOM 654 N N . ILE A 1 89 ? -3.875 -7.916 5.630 1.00 88.56 89 ILE A N 1
ATOM 655 C CA . ILE A 1 89 ? -2.573 -7.850 4.968 1.00 88.56 89 ILE A CA 1
ATOM 656 C C . ILE A 1 89 ? -2.798 -7.963 3.465 1.00 88.56 89 ILE A C 1
ATOM 658 O O . ILE A 1 89 ? -3.475 -8.878 3.000 1.00 88.56 89 ILE A O 1
ATOM 662 N N . VAL A 1 90 ? -2.219 -7.039 2.704 1.00 88.81 90 VAL A N 1
ATOM 663 C CA . VAL A 1 90 ? -2.221 -7.045 1.242 1.00 88.81 90 VAL A CA 1
ATOM 664 C C . VAL A 1 90 ? -0.780 -7.034 0.759 1.00 88.81 90 VAL A C 1
ATOM 666 O O . VAL A 1 90 ? -0.004 -6.134 1.081 1.00 88.81 90 VAL A O 1
ATOM 669 N N . ALA A 1 91 ? -0.428 -8.038 -0.038 1.00 88.25 91 ALA A N 1
ATOM 670 C CA . ALA A 1 91 ? 0.840 -8.091 -0.745 1.00 88.25 91 ALA A CA 1
ATOM 671 C C . ALA A 1 91 ? 0.631 -7.681 -2.206 1.00 88.25 91 ALA A C 1
ATOM 673 O O . ALA A 1 91 ? -0.236 -8.213 -2.898 1.00 88.25 91 ALA A O 1
ATOM 674 N N . TYR A 1 92 ? 1.443 -6.742 -2.674 1.00 88.00 92 TYR A N 1
ATOM 675 C CA . TYR A 1 92 ? 1.510 -6.314 -4.061 1.00 88.00 92 TYR A CA 1
ATOM 676 C C . TYR A 1 92 ? 2.882 -6.668 -4.631 1.00 88.00 92 TYR A C 1
ATOM 678 O O . TYR A 1 92 ? 3.917 -6.268 -4.092 1.00 88.00 92 TYR A O 1
ATOM 686 N N . VAL A 1 93 ? 2.880 -7.405 -5.740 1.00 86.25 93 VAL A N 1
ATOM 687 C CA . VAL A 1 93 ? 4.088 -7.798 -6.469 1.00 86.25 93 VAL A CA 1
ATOM 688 C C . VAL A 1 93 ? 4.009 -7.257 -7.900 1.00 86.25 93 VAL A C 1
ATOM 690 O O . VAL A 1 93 ? 3.085 -7.629 -8.633 1.00 86.25 93 VAL A O 1
ATOM 693 N N . PRO A 1 94 ? 4.958 -6.394 -8.312 1.00 83.38 94 PRO A N 1
ATOM 694 C CA . PRO A 1 94 ? 5.076 -5.919 -9.685 1.00 83.38 94 PRO A CA 1
ATOM 695 C C . PRO A 1 94 ? 5.202 -7.087 -10.663 1.00 83.38 94 PRO A C 1
ATOM 697 O O . PRO A 1 94 ? 5.837 -8.093 -10.342 1.00 83.38 94 PRO A O 1
ATOM 700 N N . ALA A 1 95 ? 4.638 -6.948 -11.866 1.00 78.06 95 ALA A N 1
ATOM 701 C CA . ALA A 1 95 ? 4.661 -8.000 -12.886 1.00 78.06 95 ALA A CA 1
ATOM 702 C C . ALA A 1 95 ? 6.087 -8.499 -13.182 1.00 78.06 95 ALA A C 1
ATOM 704 O O . ALA A 1 95 ? 6.307 -9.705 -13.221 1.00 78.06 95 ALA A O 1
ATOM 705 N N . ASP A 1 96 ? 7.053 -7.582 -13.246 1.00 73.19 96 ASP A N 1
ATOM 706 C CA . ASP A 1 96 ? 8.463 -7.869 -13.544 1.00 73.19 96 ASP A CA 1
ATOM 707 C C . ASP A 1 96 ? 9.203 -8.626 -12.425 1.00 73.19 96 ASP A C 1
ATOM 709 O O . ASP A 1 96 ? 10.342 -9.054 -12.596 1.00 73.19 96 ASP A O 1
ATOM 713 N N . LYS A 1 97 ? 8.576 -8.781 -11.252 1.00 69.81 97 LYS A N 1
ATOM 714 C CA . LYS A 1 97 ? 9.140 -9.470 -10.080 1.00 69.81 97 LYS A CA 1
ATOM 715 C C . LYS A 1 97 ? 8.359 -10.726 -9.692 1.00 69.81 97 LYS A C 1
ATOM 717 O O . LYS A 1 97 ? 8.727 -11.372 -8.712 1.00 69.81 97 LYS A O 1
ATOM 722 N N . LYS A 1 98 ? 7.323 -11.099 -10.453 1.00 65.25 98 LYS A N 1
ATOM 723 C CA . LYS A 1 98 ? 6.522 -12.307 -10.190 1.00 65.25 98 LYS A CA 1
ATOM 724 C C . LYS A 1 98 ? 7.345 -13.592 -10.279 1.00 65.25 98 LYS A C 1
ATOM 726 O O . LYS A 1 98 ? 7.106 -14.503 -9.503 1.00 65.25 98 LYS A O 1
ATOM 731 N N . ASP A 1 99 ? 8.368 -13.628 -11.127 1.00 64.25 99 ASP A N 1
ATOM 732 C CA . ASP A 1 99 ? 9.239 -14.806 -11.259 1.00 64.25 99 ASP A CA 1
ATOM 733 C C . ASP A 1 99 ? 10.233 -14.960 -10.093 1.00 64.25 99 ASP A C 1
ATOM 735 O O . ASP A 1 99 ? 10.817 -16.025 -9.905 1.00 64.25 99 ASP A O 1
ATOM 739 N N . LYS A 1 100 ? 10.436 -13.904 -9.290 1.00 59.56 100 LYS A N 1
ATOM 740 C CA . LYS A 1 100 ? 11.319 -13.924 -8.112 1.00 59.56 100 LYS A CA 1
ATOM 741 C C . LYS A 1 100 ? 10.589 -14.324 -6.823 1.00 59.56 100 LYS A C 1
ATOM 743 O O . LYS A 1 100 ? 11.254 -14.555 -5.815 1.00 59.56 100 LYS A O 1
ATOM 748 N N . VAL A 1 101 ? 9.252 -14.354 -6.822 1.00 57.72 101 VAL A N 1
ATOM 749 C CA . VAL A 1 101 ? 8.445 -14.570 -5.613 1.00 57.72 101 VAL A CA 1
ATOM 750 C C . VAL A 1 101 ? 7.247 -15.457 -5.920 1.00 57.72 101 VAL A C 1
ATOM 752 O O . VAL A 1 101 ? 6.356 -15.083 -6.678 1.00 57.72 101 VAL A O 1
ATOM 755 N N . GLU A 1 102 ? 7.177 -16.606 -5.257 1.00 53.47 102 GLU A N 1
ATOM 756 C CA . GLU A 1 102 ? 5.992 -17.458 -5.282 1.00 53.47 102 GLU A CA 1
ATOM 757 C C . GLU A 1 102 ? 4.955 -16.890 -4.296 1.00 53.47 102 GLU A C 1
ATOM 759 O O . GLU A 1 102 ? 5.098 -16.989 -3.077 1.00 53.47 102 GLU A O 1
ATOM 764 N N . CYS A 1 103 ? 3.934 -16.199 -4.808 1.00 47.56 103 CYS A N 1
ATOM 765 C CA . CYS A 1 103 ? 2.847 -15.659 -3.989 1.00 47.56 103 CYS A CA 1
ATOM 766 C C . CYS A 1 103 ? 1.661 -16.627 -3.957 1.00 47.56 103 CYS A C 1
ATOM 768 O O . CYS A 1 103 ? 0.756 -16.537 -4.786 1.00 47.56 103 CYS A O 1
ATOM 770 N N . GLU A 1 104 ? 1.635 -17.529 -2.976 1.00 48.94 104 GLU A N 1
ATOM 771 C CA . GLU A 1 104 ? 0.449 -18.336 -2.679 1.00 48.94 104 GLU A CA 1
ATOM 772 C C . GLU A 1 104 ? -0.503 -17.518 -1.790 1.00 48.94 104 GLU A C 1
ATOM 774 O O . GLU A 1 104 ? -0.208 -17.205 -0.634 1.00 48.94 104 GLU A O 1
ATOM 779 N N . CYS A 1 105 ? -1.657 -17.124 -2.330 1.00 41.06 105 CYS A N 1
ATOM 780 C CA . CYS A 1 105 ? -2.669 -16.401 -1.566 1.00 41.06 105 CYS A CA 1
ATOM 781 C C . CYS A 1 105 ? -3.431 -17.397 -0.672 1.00 41.06 105 CYS A C 1
ATOM 783 O O . CYS A 1 105 ? -4.442 -17.963 -1.082 1.00 41.06 105 CYS A O 1
ATOM 785 N N . ARG A 1 106 ? -2.937 -17.650 0.547 1.00 43.12 106 ARG A N 1
ATOM 786 C CA . ARG A 1 106 ? -3.676 -18.407 1.571 1.00 43.12 106 ARG A CA 1
ATOM 787 C C . ARG A 1 106 ? -4.482 -17.454 2.442 1.00 43.12 106 ARG A C 1
ATOM 789 O O . ARG A 1 106 ? -3.919 -16.702 3.232 1.00 43.12 106 ARG A O 1
ATOM 796 N N . GLN A 1 107 ? -5.808 -17.517 2.338 1.00 41.81 107 GLN A N 1
ATOM 797 C CA . GLN A 1 107 ? -6.694 -16.900 3.323 1.00 41.81 107 GLN A CA 1
ATOM 798 C C . GLN A 1 107 ? -6.574 -17.648 4.658 1.00 41.81 107 GLN A C 1
ATOM 800 O O . GLN A 1 107 ? -7.192 -18.689 4.863 1.00 41.81 107 GLN A O 1
ATOM 805 N N . PHE A 1 108 ? -5.790 -17.108 5.587 1.00 43.22 108 PHE A N 1
ATOM 806 C CA . PHE A 1 108 ? -5.892 -17.455 7.002 1.00 43.22 108 PHE A CA 1
ATOM 807 C C . PHE A 1 108 ? -6.906 -16.504 7.642 1.00 43.22 108 PHE A C 1
ATOM 809 O O . PHE A 1 108 ? -6.564 -15.357 7.909 1.00 43.22 108 PHE A O 1
ATOM 816 N N . GLY A 1 109 ? -8.148 -16.948 7.874 1.00 47.06 109 GLY A N 1
ATOM 817 C CA . GLY A 1 109 ? -9.049 -16.183 8.752 1.00 47.06 109 GLY A CA 1
ATOM 818 C C . GLY A 1 109 ? -10.540 -16.107 8.432 1.00 47.06 109 GLY A C 1
ATOM 819 O O . GLY A 1 109 ? -1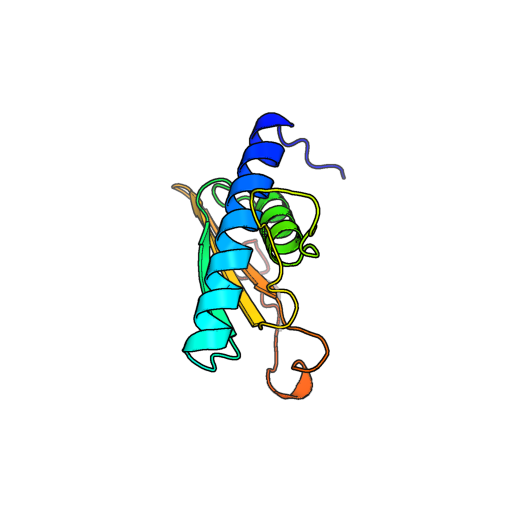1.230 -15.356 9.109 1.00 47.06 109 GLY A O 1
ATOM 820 N N . SER A 1 110 ? -11.093 -16.875 7.494 1.00 41.50 110 SER A N 1
ATOM 821 C CA . SER A 1 110 ? -12.553 -17.047 7.435 1.00 41.50 110 SER A CA 1
ATOM 822 C C . SER A 1 110 ? -12.925 -18.440 6.937 1.00 41.50 110 SER A C 1
ATOM 824 O O . SER A 1 110 ? -13.004 -18.695 5.745 1.00 41.50 110 SER A O 1
ATOM 826 N N . GLY A 1 111 ? -13.111 -19.358 7.891 1.00 45.75 111 GLY A N 1
ATOM 827 C CA . GLY A 1 111 ? -13.807 -20.637 7.730 1.00 45.75 111 GLY A CA 1
ATOM 828 C C . GLY A 1 111 ? -13.640 -21.365 6.393 1.00 45.75 111 GLY A C 1
ATOM 829 O O . GLY A 1 111 ? -14.527 -21.308 5.550 1.00 45.75 111 GLY A O 1
ATOM 830 N N . PHE A 1 112 ? -12.589 -22.173 6.266 1.00 34.56 112 PHE A N 1
ATOM 831 C CA . PHE A 1 112 ? -12.640 -23.356 5.406 1.00 34.56 112 PHE A CA 1
ATOM 832 C C . PHE A 1 112 ? -11.965 -24.530 6.125 1.00 34.56 112 PHE A C 1
ATOM 834 O O . PHE A 1 112 ? -10.812 -24.881 5.893 1.00 34.56 112 PHE A O 1
ATOM 841 N N . LEU A 1 113 ? -12.700 -25.108 7.080 1.00 44.53 113 LEU A N 1
ATOM 842 C CA . LEU A 1 113 ? -12.551 -26.517 7.430 1.00 44.53 113 LEU A CA 1
ATOM 843 C C . LEU A 1 113 ? -13.303 -27.309 6.357 1.00 44.53 113 LEU A C 1
ATOM 845 O O . LEU A 1 113 ? -14.531 -27.329 6.345 1.00 44.53 113 LEU A O 1
ATOM 849 N N . GLY A 1 114 ? -12.557 -27.940 5.462 1.00 29.78 114 GLY A N 1
ATOM 850 C CA . GLY A 1 114 ? -13.071 -28.875 4.467 1.00 29.78 114 GLY A CA 1
ATOM 851 C C . GLY A 1 114 ? -12.146 -28.867 3.260 1.00 29.78 114 GLY A C 1
ATOM 852 O O . GLY A 1 114 ? -12.054 -27.875 2.567 1.00 29.78 114 GLY A O 1
ATOM 853 N N . GLY A 1 115 ? -11.386 -29.894 2.946 1.00 37.16 115 GLY A N 1
ATOM 854 C CA . GLY A 1 115 ? -11.311 -31.242 3.460 1.00 37.16 115 GLY A CA 1
ATOM 855 C C . GLY A 1 115 ? -10.539 -32.026 2.406 1.00 37.16 115 GLY A C 1
ATOM 856 O O . GLY A 1 115 ? -10.794 -31.820 1.221 1.00 37.16 115 GLY A O 1
ATOM 857 N N . LEU A 1 116 ? -9.665 -32.912 2.891 1.00 34.28 116 LEU A N 1
ATOM 858 C CA . LEU A 1 116 ? -8.879 -33.916 2.158 1.00 34.28 116 LEU A CA 1
ATOM 859 C C . LEU A 1 116 ? -7.747 -33.387 1.267 1.00 34.28 116 LEU A C 1
ATOM 861 O O . LEU A 1 116 ? -8.015 -32.799 0.202 1.00 34.28 116 LEU A O 1
#